Protein AF-A0A2M6WBJ9-F1 (afdb_monomer_lite)

Secondary structure (DSSP, 8-state):
--GGGGSPPHHHHHHHHHHTTTTHHHHHTTT--HHHHHHHHHHHHHTS---HHHHHHHHHHHHHHHHT---HHHHHHHHHHHHHTT-HHHHHHHHHHHTTSTTHHHHHHHHHHHT---------

pLDDT: mean 83.28, std 14.34, range [33.81, 96.31]

Sequence (124 aa):
MSEEKNQLPPEWQTTIDMLNGKFNNELYDLTLDSWEVICVLAVKTRFSHVPDQHKEAVADAFIEAVKLVFDQEIMVAVASLFKSWNMGDKVLAALNAAQNNDNCDALSAIAEEMGLELSEIGEG

Organism: NCBI:txid1974476

Radius of gyration: 15.19 Å; chains: 1; bounding box: 44×37×36 Å

Structure (mmCIF, N/CA/C/O backbone):
data_AF-A0A2M6WBJ9-F1
#
_entry.id   AF-A0A2M6WBJ9-F1
#
loop_
_atom_site.group_PDB
_atom_site.id
_atom_site.type_symbol
_atom_site.label_atom_id
_atom_site.label_alt_id
_atom_site.label_comp_id
_atom_site.label_asym_id
_atom_site.label_entity_id
_atom_site.label_seq_id
_atom_site.pdbx_PDB_ins_code
_atom_site.Cartn_x
_atom_site.Cartn_y
_atom_site.Cartn_z
_atom_site.occupancy
_atom_site.B_iso_or_equiv
_atom_site.auth_seq_id
_atom_site.auth_comp_id
_atom_site.auth_asym_id
_atom_site.auth_atom_id
_atom_site.pdbx_PDB_model_num
ATOM 1 N N . MET A 1 1 ? 27.357 16.205 -11.444 1.00 39.81 1 MET A N 1
ATOM 2 C CA . MET A 1 1 ? 26.489 15.273 -12.200 1.00 39.81 1 MET A CA 1
ATOM 3 C C . MET A 1 1 ? 25.287 14.975 -11.321 1.00 39.81 1 MET A C 1
ATOM 5 O O . MET A 1 1 ? 25.467 14.886 -10.118 1.00 39.81 1 MET A O 1
ATOM 9 N N . SER A 1 2 ? 24.103 14.962 -11.924 1.00 45.22 2 SER A N 1
ATOM 10 C CA . SER A 1 2 ? 22.823 15.446 -11.389 1.00 45.22 2 SER A CA 1
ATOM 11 C C . SER A 1 2 ? 22.244 14.703 -10.176 1.00 45.22 2 SER A C 1
ATOM 13 O O . SER A 1 2 ? 22.065 13.489 -10.225 1.00 45.22 2 SER A O 1
ATOM 15 N N . GLU A 1 3 ? 21.839 15.464 -9.153 1.00 49.00 3 GLU A N 1
ATOM 16 C CA . GLU A 1 3 ? 21.004 15.033 -8.011 1.00 49.00 3 GLU A CA 1
ATOM 17 C C . GLU A 1 3 ? 19.546 14.695 -8.410 1.00 49.00 3 GLU A C 1
ATOM 19 O O . GLU A 1 3 ? 18.769 14.211 -7.594 1.00 49.00 3 GLU A O 1
ATOM 24 N N . GLU A 1 4 ? 19.169 14.883 -9.681 1.00 52.28 4 GLU A N 1
ATOM 25 C CA . GLU A 1 4 ? 17.812 14.640 -10.204 1.00 52.28 4 GLU A CA 1
ATOM 26 C C . GLU A 1 4 ? 17.389 13.163 -10.237 1.00 52.28 4 GLU A C 1
ATOM 28 O O . GLU A 1 4 ? 16.209 12.873 -10.402 1.00 52.28 4 GLU A O 1
ATOM 33 N N . LYS A 1 5 ? 18.309 12.204 -10.078 1.00 51.94 5 LYS A N 1
ATOM 34 C CA . LYS A 1 5 ? 17.974 10.776 -10.236 1.00 51.94 5 LYS A CA 1
ATOM 35 C C . LYS A 1 5 ? 17.215 10.153 -9.057 1.00 51.94 5 LYS A C 1
ATOM 37 O O . LYS A 1 5 ? 16.713 9.047 -9.220 1.00 51.94 5 LYS A O 1
ATOM 42 N N . ASN A 1 6 ? 17.091 10.853 -7.925 1.00 60.06 6 ASN A N 1
ATOM 43 C CA . ASN A 1 6 ? 16.458 10.326 -6.706 1.00 60.06 6 ASN A CA 1
ATOM 44 C C . ASN A 1 6 ? 15.172 11.052 -6.276 1.00 60.06 6 ASN A C 1
ATOM 46 O O . ASN A 1 6 ? 14.611 10.705 -5.239 1.00 60.06 6 ASN A O 1
ATOM 50 N N . GLN A 1 7 ? 14.680 12.040 -7.030 1.00 75.88 7 GLN A N 1
ATOM 51 C CA . GLN A 1 7 ? 13.406 12.686 -6.690 1.00 75.88 7 GLN A CA 1
ATOM 52 C C . GLN A 1 7 ? 12.228 11.823 -7.148 1.00 75.88 7 GLN A C 1
ATOM 54 O O . GLN A 1 7 ? 12.203 11.363 -8.289 1.00 75.88 7 GLN A O 1
ATOM 59 N N . LEU A 1 8 ? 11.256 11.600 -6.254 1.00 81.50 8 LEU A N 1
ATOM 60 C CA . LEU A 1 8 ? 10.007 10.940 -6.623 1.00 81.50 8 LEU A CA 1
ATOM 61 C C . LEU A 1 8 ? 9.286 11.774 -7.694 1.00 81.50 8 LEU A C 1
ATOM 63 O O . LEU A 1 8 ? 9.135 12.986 -7.510 1.00 81.50 8 LEU A O 1
ATOM 67 N N . PRO A 1 9 ? 8.785 11.147 -8.771 1.00 86.50 9 PRO A N 1
ATOM 68 C CA . PRO A 1 9 ? 7.890 11.817 -9.698 1.00 86.50 9 PRO A CA 1
ATOM 69 C C . PRO A 1 9 ? 6.692 12.442 -8.959 1.00 86.50 9 PRO A C 1
ATOM 71 O O . PRO A 1 9 ? 6.206 11.849 -7.984 1.00 86.50 9 PRO A O 1
ATOM 74 N N . PRO A 1 10 ? 6.199 13.620 -9.390 1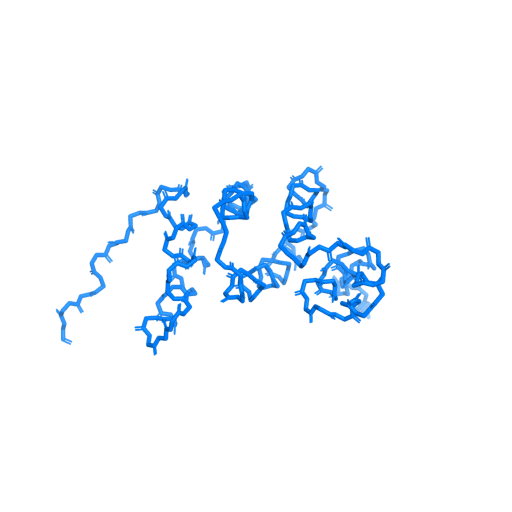.00 89.44 10 PRO A N 1
ATOM 75 C CA . PRO A 1 10 ? 5.153 14.355 -8.676 1.00 89.44 10 PRO A CA 1
ATOM 76 C C . PRO A 1 10 ? 3.894 1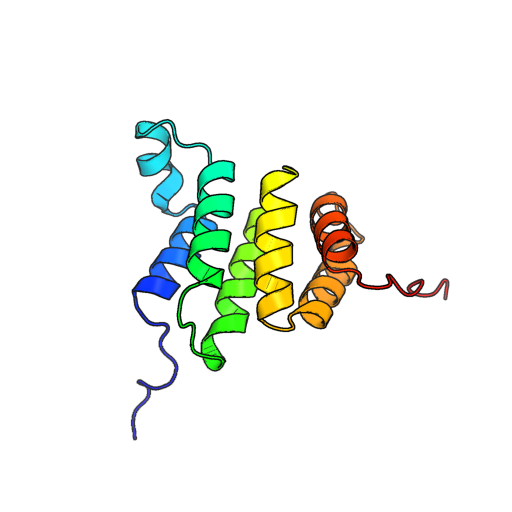3.532 -8.384 1.00 89.44 10 PRO A C 1
ATOM 78 O O . PRO A 1 10 ? 3.271 13.702 -7.338 1.00 89.44 10 PRO A O 1
ATOM 81 N N . GLU A 1 11 ? 3.521 12.615 -9.274 1.00 89.00 11 GLU A N 1
ATOM 82 C CA . GLU A 1 11 ? 2.376 11.722 -9.105 1.00 89.00 11 GLU A CA 1
ATOM 83 C C . GLU A 1 11 ? 2.552 10.733 -7.942 1.00 89.00 11 GLU A C 1
ATOM 85 O O . GLU A 1 11 ? 1.599 10.459 -7.207 1.00 89.00 11 GLU A O 1
ATOM 90 N N . TRP A 1 12 ? 3.774 10.245 -7.720 1.00 90.50 12 TRP A N 1
ATOM 91 C CA . TRP A 1 12 ? 4.084 9.334 -6.621 1.00 90.50 12 TRP A CA 1
ATOM 92 C C . TRP A 1 12 ? 4.226 10.094 -5.310 1.00 90.50 12 TRP A C 1
ATOM 94 O O . TRP A 1 12 ? 3.718 9.632 -4.292 1.00 90.50 12 TRP A O 1
ATOM 104 N N . GLN A 1 13 ? 4.797 11.302 -5.346 1.00 92.94 13 GLN A N 1
ATOM 105 C CA . GLN A 1 13 ? 4.786 12.187 -4.183 1.00 92.94 13 GLN A CA 1
ATOM 106 C C . GLN A 1 13 ? 3.351 12.535 -3.766 1.00 92.94 13 GLN A C 1
ATOM 108 O O . GLN A 1 13 ? 3.023 12.474 -2.589 1.00 92.94 13 GLN A O 1
ATOM 113 N N . THR A 1 14 ? 2.472 12.829 -4.728 1.00 91.88 14 THR A N 1
ATOM 114 C CA . THR A 1 14 ? 1.050 13.108 -4.462 1.00 91.88 14 THR A CA 1
ATOM 115 C C . THR A 1 14 ? 0.342 11.890 -3.869 1.00 91.88 14 THR A C 1
ATOM 117 O O . THR A 1 14 ? -0.452 12.036 -2.947 1.00 91.88 14 THR A O 1
ATOM 120 N N . THR A 1 15 ? 0.646 10.686 -4.363 1.00 92.19 15 THR A N 1
ATOM 121 C CA . THR A 1 15 ? 0.096 9.433 -3.821 1.00 92.19 15 THR A CA 1
ATOM 122 C C . THR A 1 15 ? 0.498 9.247 -2.357 1.00 92.19 15 THR A C 1
ATOM 124 O O . THR A 1 15 ? -0.361 8.989 -1.521 1.00 92.19 15 THR A O 1
ATOM 127 N N . ILE A 1 16 ? 1.779 9.443 -2.028 1.00 93.62 16 ILE A N 1
ATOM 128 C CA . ILE A 1 16 ? 2.272 9.383 -0.644 1.00 93.62 16 ILE A CA 1
ATOM 129 C C . ILE A 1 16 ? 1.615 10.466 0.220 1.00 93.62 16 ILE A C 1
ATOM 131 O O . ILE A 1 16 ? 1.157 10.182 1.322 1.00 93.62 16 ILE A O 1
ATOM 135 N N . ASP A 1 17 ? 1.524 11.696 -0.281 1.00 93.25 17 ASP A N 1
ATOM 136 C CA . ASP A 1 17 ? 0.880 12.808 0.420 1.00 93.25 17 ASP A CA 1
ATOM 137 C C . ASP A 1 17 ? -0.602 12.512 0.733 1.00 93.25 17 ASP A C 1
ATOM 139 O O . ASP A 1 17 ? -1.071 12.826 1.828 1.00 93.25 17 ASP A O 1
ATOM 143 N N . MET A 1 18 ? -1.333 11.885 -0.198 1.00 91.44 18 MET A N 1
ATOM 144 C CA . MET A 1 18 ? -2.718 11.439 0.009 1.00 91.44 18 MET A CA 1
ATOM 145 C C . MET A 1 18 ? -2.814 10.330 1.059 1.00 91.44 18 MET A C 1
ATOM 147 O O . MET A 1 18 ? -3.647 10.430 1.954 1.00 91.44 18 MET A O 1
ATOM 151 N N . LEU A 1 19 ? -1.943 9.319 0.997 1.00 92.06 19 LEU A N 1
ATOM 152 C CA . LEU A 1 19 ? -1.899 8.231 1.985 1.00 92.06 19 LEU A CA 1
ATOM 153 C C . LEU A 1 19 ? -1.563 8.738 3.396 1.00 92.06 19 LEU A C 1
ATOM 155 O O . LEU A 1 19 ? -2.111 8.245 4.375 1.00 92.06 19 LEU A O 1
ATOM 159 N N . ASN A 1 20 ? -0.732 9.777 3.497 1.00 90.44 20 ASN A N 1
ATOM 160 C CA . ASN A 1 20 ? -0.395 10.446 4.757 1.00 90.44 20 ASN A CA 1
ATOM 161 C C . ASN A 1 20 ? -1.476 11.431 5.241 1.00 90.44 20 ASN A C 1
ATOM 163 O O . ASN A 1 20 ? -1.276 12.136 6.230 1.00 90.44 20 ASN A O 1
ATOM 167 N N . GLY A 1 21 ? -2.605 11.526 4.536 1.00 87.56 21 GLY A N 1
ATOM 168 C CA . GLY A 1 21 ? -3.750 12.333 4.938 1.00 87.56 21 GLY A CA 1
ATOM 169 C C . GLY A 1 21 ? -3.602 13.841 4.733 1.00 87.56 21 GLY A C 1
ATOM 170 O O . GLY A 1 21 ? -4.392 14.611 5.280 1.00 87.56 21 GLY A O 1
ATOM 171 N N . LYS A 1 22 ? -2.629 14.296 3.929 1.00 89.62 22 LYS A N 1
ATOM 172 C CA . LYS A 1 22 ? -2.393 15.730 3.661 1.00 89.62 22 LYS A CA 1
ATOM 173 C C . LYS A 1 22 ? -3.616 16.439 3.071 1.00 89.62 22 LYS A C 1
ATOM 175 O O . LYS A 1 22 ? -3.763 17.638 3.276 1.00 89.62 22 LYS A O 1
ATOM 180 N N . PHE A 1 23 ? -4.464 15.693 2.362 1.00 84.69 23 PHE A N 1
ATOM 181 C CA . PHE A 1 23 ? -5.671 16.189 1.698 1.00 84.69 23 PHE A CA 1
ATOM 182 C C . PHE A 1 23 ? -6.970 15.763 2.402 1.00 84.69 23 PHE A C 1
ATOM 184 O O . PHE A 1 23 ? -8.043 15.844 1.811 1.00 84.69 23 PHE A O 1
ATOM 191 N N . ASN A 1 24 ? -6.903 15.257 3.641 1.00 83.81 24 ASN A N 1
ATOM 192 C CA . ASN A 1 24 ? -8.086 14.725 4.328 1.00 83.81 24 ASN A CA 1
ATOM 193 C C . ASN A 1 24 ? -9.176 15.779 4.525 1.00 83.81 24 ASN A C 1
ATOM 195 O O . ASN A 1 24 ? -10.349 15.437 4.467 1.00 83.81 24 ASN A O 1
ATOM 199 N N . ASN A 1 25 ? -8.814 17.049 4.723 1.00 82.12 25 ASN A N 1
ATOM 200 C CA . ASN A 1 25 ? -9.799 18.121 4.871 1.00 82.12 25 ASN A CA 1
ATOM 201 C C . ASN A 1 25 ? -10.578 18.331 3.564 1.00 82.12 25 ASN A C 1
ATOM 203 O O . ASN A 1 25 ? -11.801 18.402 3.572 1.00 82.12 25 ASN A O 1
ATOM 207 N N . GLU A 1 26 ? -9.869 18.371 2.437 1.00 81.62 26 GLU A N 1
ATOM 208 C CA . GLU A 1 26 ? -10.454 18.527 1.107 1.00 81.62 26 GLU A CA 1
ATOM 209 C C . GLU A 1 26 ? -11.270 17.298 0.683 1.00 81.62 26 GLU A C 1
ATOM 211 O O . GLU A 1 26 ? -12.276 17.431 -0.010 1.00 81.62 26 GLU A O 1
ATOM 216 N N . LEU A 1 27 ? -10.846 16.100 1.092 1.00 77.19 27 LEU A N 1
ATOM 217 C CA . LEU A 1 27 ? -11.548 14.845 0.811 1.00 77.19 27 LEU A CA 1
ATOM 218 C C . LEU A 1 27 ? -12.787 14.664 1.699 1.00 77.19 27 LEU A C 1
ATOM 220 O O . LEU A 1 27 ? -13.804 14.159 1.224 1.00 77.19 27 LEU A O 1
ATOM 224 N N . TYR A 1 28 ? -12.741 15.142 2.945 1.00 71.88 28 TYR A N 1
ATOM 225 C CA . TYR A 1 28 ? -13.881 15.134 3.862 1.00 71.88 28 TYR A CA 1
ATOM 226 C C . TYR A 1 28 ? -15.043 15.981 3.330 1.00 71.88 28 TYR A C 1
ATOM 228 O O . TYR A 1 28 ? -16.195 15.547 3.364 1.00 71.88 28 TYR A O 1
ATOM 236 N N . ASP A 1 29 ? -14.745 17.142 2.740 1.00 76.38 29 ASP A N 1
ATOM 237 C CA . ASP A 1 29 ? -15.744 17.982 2.062 1.00 76.38 29 ASP A CA 1
ATOM 238 C C . ASP A 1 29 ? -16.399 17.272 0.860 1.00 76.38 29 ASP A C 1
ATOM 240 O O . ASP A 1 29 ? -17.521 17.603 0.469 1.00 76.38 29 ASP A O 1
ATOM 244 N N . LEU A 1 30 ? -15.720 16.272 0.289 1.00 75.19 30 LEU A N 1
ATOM 245 C CA . LEU A 1 30 ? -16.214 15.433 -0.803 1.00 75.19 30 LEU A CA 1
ATOM 246 C C . LEU A 1 30 ? -16.921 14.160 -0.321 1.00 75.19 30 LEU A C 1
ATOM 248 O O . LEU A 1 30 ? -17.309 13.343 -1.156 1.00 75.19 30 LEU A O 1
ATOM 252 N N . THR A 1 31 ? -17.119 13.985 0.990 1.00 74.56 31 THR A N 1
ATOM 253 C CA . THR A 1 31 ? -17.727 12.788 1.604 1.00 74.56 31 THR A CA 1
ATOM 254 C C . THR A 1 31 ? -17.023 11.476 1.244 1.00 74.56 31 THR A C 1
ATOM 256 O O . THR A 1 31 ? -17.643 10.420 1.302 1.00 74.56 31 THR A O 1
ATOM 259 N N . LEU A 1 32 ? -15.747 11.548 0.853 1.00 74.00 32 LEU A N 1
ATOM 260 C CA . LEU A 1 32 ? -14.922 10.372 0.603 1.00 74.00 32 LEU A CA 1
ATOM 261 C C . LEU A 1 32 ? -14.290 9.931 1.913 1.00 74.00 32 LEU A C 1
ATOM 263 O O . LEU A 1 32 ? -13.577 10.709 2.556 1.00 74.00 32 LEU A O 1
ATOM 267 N N . ASP A 1 33 ? -14.519 8.679 2.283 1.00 79.00 33 ASP A N 1
ATOM 268 C CA . ASP A 1 33 ? -13.875 8.122 3.457 1.00 79.00 33 ASP A CA 1
ATOM 269 C C . ASP A 1 33 ? -12.403 7.809 3.151 1.00 79.00 33 ASP A C 1
ATOM 271 O O . ASP A 1 33 ? -12.036 7.364 2.059 1.00 79.00 33 ASP A O 1
ATOM 275 N N . SER A 1 34 ? -11.532 7.976 4.149 1.00 73.62 34 SER A N 1
ATOM 276 C CA . SER A 1 34 ? -10.096 7.693 4.010 1.00 73.62 34 SER A CA 1
ATOM 277 C C . SER A 1 34 ? -9.811 6.261 3.533 1.00 73.62 34 SER A C 1
ATOM 279 O O . SER A 1 34 ? -8.801 6.021 2.873 1.00 73.62 34 SER A O 1
ATOM 281 N N . TRP A 1 35 ? -10.701 5.309 3.833 1.00 82.50 35 TRP A N 1
ATOM 282 C CA . TRP A 1 35 ? -10.564 3.916 3.413 1.00 82.50 35 TRP A CA 1
ATOM 283 C C . TRP A 1 35 ? -10.728 3.739 1.893 1.00 82.50 35 TRP A C 1
ATOM 285 O O . TRP A 1 35 ? -9.932 3.035 1.262 1.00 82.50 35 TRP A O 1
ATOM 295 N N . GLU A 1 36 ? -11.685 4.447 1.282 1.00 85.69 36 GLU A N 1
ATOM 296 C CA . GLU A 1 36 ? -11.941 4.414 -0.165 1.00 85.69 36 GLU A CA 1
ATOM 297 C C . GLU A 1 36 ? -10.730 4.945 -0.935 1.00 85.69 36 GLU A C 1
ATOM 299 O O . GLU A 1 36 ? -10.325 4.391 -1.961 1.00 85.69 36 GLU A O 1
ATOM 304 N N . VAL A 1 37 ? -10.103 5.995 -0.399 1.00 87.75 37 VAL A N 1
ATOM 305 C CA . VAL A 1 37 ? -8.903 6.613 -0.971 1.00 87.75 37 VAL A CA 1
ATOM 306 C C . VAL A 1 37 ? -7.752 5.611 -1.018 1.00 87.75 37 VAL A C 1
ATOM 308 O O . VAL A 1 37 ? -7.124 5.454 -2.067 1.00 87.75 37 VAL A O 1
ATOM 311 N N . ILE A 1 38 ? -7.497 4.891 0.081 1.00 90.06 38 ILE A N 1
ATOM 312 C CA . ILE A 1 38 ? -6.432 3.879 0.140 1.00 90.06 38 ILE A CA 1
ATOM 313 C C . ILE A 1 38 ? -6.700 2.769 -0.885 1.00 90.06 38 ILE A C 1
ATOM 315 O O . ILE A 1 38 ? -5.799 2.416 -1.652 1.00 90.06 38 ILE A O 1
ATOM 319 N N . CYS A 1 39 ? -7.935 2.262 -0.954 1.00 89.50 39 CYS A N 1
ATOM 320 C CA . CYS A 1 39 ? -8.318 1.202 -1.888 1.00 89.50 39 CYS A CA 1
ATOM 321 C C . CYS A 1 39 ? -8.111 1.629 -3.355 1.00 89.50 39 CYS A C 1
ATOM 323 O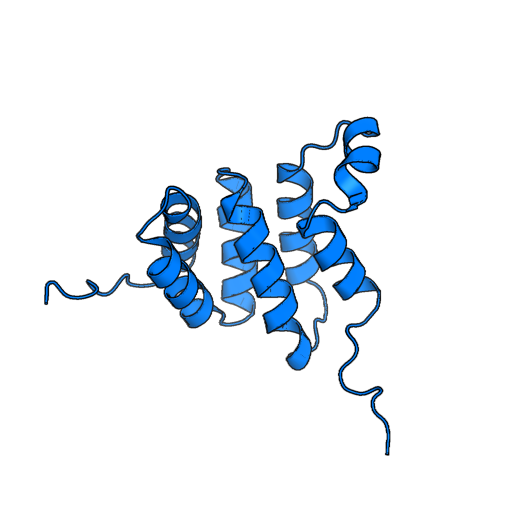 O . CYS A 1 39 ? -7.414 0.954 -4.123 1.00 89.50 39 CYS A O 1
ATOM 325 N N . VAL A 1 40 ? -8.626 2.803 -3.739 1.00 90.50 40 VAL A N 1
ATOM 326 C CA . VAL A 1 40 ? -8.484 3.344 -5.100 1.00 90.50 40 VAL A CA 1
ATOM 327 C C . VAL A 1 40 ? -7.015 3.571 -5.460 1.00 90.50 40 VAL A C 1
ATOM 329 O O . VAL A 1 40 ? -6.587 3.221 -6.567 1.00 90.50 40 VAL A O 1
ATOM 332 N N . LEU A 1 41 ? -6.220 4.128 -4.541 1.00 93.31 41 LEU A N 1
ATOM 333 C CA . LEU A 1 41 ? -4.795 4.352 -4.773 1.00 93.31 41 LEU A CA 1
ATOM 334 C C . LEU A 1 41 ? -4.033 3.035 -4.921 1.00 93.31 41 LEU A C 1
ATOM 336 O O . LEU A 1 41 ? -3.185 2.951 -5.810 1.00 93.31 41 LEU A O 1
ATOM 340 N N . ALA A 1 42 ? -4.337 2.001 -4.133 1.00 93.06 42 ALA A N 1
ATOM 341 C CA . ALA A 1 42 ? -3.687 0.694 -4.242 1.00 93.06 42 ALA A CA 1
ATOM 342 C C . ALA A 1 42 ? -3.940 0.053 -5.617 1.00 93.06 42 ALA A C 1
ATOM 344 O O . ALA A 1 42 ? -2.996 -0.343 -6.310 1.00 93.06 42 ALA A O 1
ATOM 345 N N . VAL A 1 43 ? -5.201 0.041 -6.067 1.00 92.06 43 VAL A N 1
ATOM 346 C CA . VAL A 1 43 ? -5.588 -0.478 -7.388 1.00 92.06 43 VAL A CA 1
ATOM 347 C C . VAL A 1 43 ? -4.915 0.320 -8.506 1.00 92.06 43 VAL A C 1
AT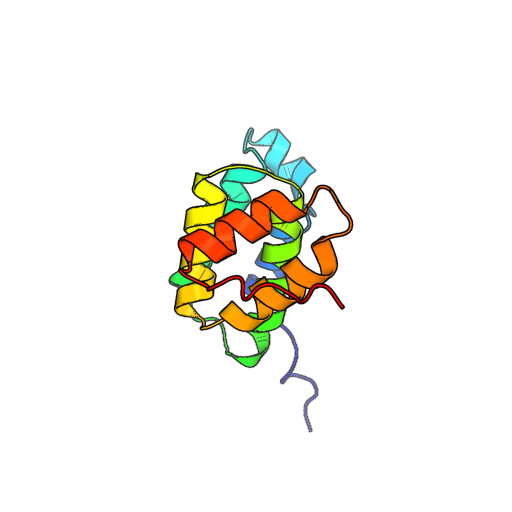OM 349 O O . VAL A 1 43 ? -4.282 -0.263 -9.386 1.00 92.06 43 VAL A O 1
ATOM 352 N N . LYS A 1 44 ? -4.993 1.655 -8.472 1.00 92.75 44 LYS A N 1
ATOM 353 C CA . LYS A 1 44 ? -4.374 2.515 -9.493 1.00 92.75 44 LYS A CA 1
ATOM 354 C C . LYS A 1 44 ? -2.858 2.322 -9.552 1.00 92.75 44 LYS A C 1
ATOM 356 O O . LYS A 1 44 ? -2.293 2.217 -10.642 1.00 92.75 44 LYS A O 1
ATOM 361 N N . THR A 1 45 ? -2.207 2.253 -8.395 1.00 93.06 45 THR A N 1
ATOM 362 C CA . THR A 1 45 ? -0.753 2.091 -8.277 1.00 93.06 45 THR A CA 1
ATOM 363 C C . THR A 1 45 ? -0.299 0.760 -8.869 1.00 93.06 45 THR A C 1
ATOM 365 O O . THR A 1 45 ? 0.677 0.728 -9.614 1.00 93.06 45 THR A O 1
ATOM 368 N N . ARG A 1 46 ? -1.056 -0.320 -8.639 1.00 90.31 46 ARG A N 1
ATOM 369 C CA . ARG A 1 46 ? -0.766 -1.653 -9.189 1.00 90.31 46 ARG A CA 1
ATOM 370 C C . ARG A 1 46 ? -0.695 -1.670 -10.719 1.00 90.31 46 ARG A C 1
ATOM 372 O O . ARG A 1 46 ? 0.142 -2.372 -11.280 1.00 90.31 46 ARG A O 1
ATOM 379 N N . PHE A 1 47 ? -1.564 -0.920 -11.395 1.00 88.19 47 PHE A N 1
ATOM 380 C CA . PHE A 1 47 ? -1.615 -0.860 -12.864 1.00 88.19 47 PHE A CA 1
ATOM 381 C C . PHE A 1 47 ? -0.734 0.238 -13.474 1.00 88.19 47 PHE A C 1
ATOM 383 O O . PHE A 1 47 ? -0.683 0.380 -14.695 1.00 88.19 47 PHE A O 1
ATOM 390 N N . SER A 1 48 ? -0.048 1.019 -12.645 1.00 88.12 48 SER A N 1
ATOM 391 C CA . SER A 1 48 ? 0.789 2.130 -13.086 1.00 88.12 48 SER A CA 1
ATOM 392 C C . SER A 1 48 ? 2.261 1.730 -13.171 1.00 88.12 48 SER A C 1
ATOM 394 O O . SER A 1 48 ? 2.725 0.815 -12.491 1.00 88.12 48 SER A O 1
ATOM 396 N N . HIS A 1 49 ? 3.033 2.451 -13.986 1.00 87.62 49 HIS A N 1
ATOM 397 C CA . HIS A 1 49 ? 4.483 2.284 -14.010 1.00 87.62 49 HIS A CA 1
ATOM 398 C C . HIS A 1 49 ? 5.127 3.065 -12.856 1.00 87.62 49 HIS A C 1
ATOM 400 O O . HIS A 1 49 ? 5.346 4.270 -12.961 1.00 87.62 49 HIS A O 1
ATOM 406 N N . VAL A 1 50 ? 5.433 2.366 -11.761 1.00 86.69 50 VAL A N 1
ATOM 407 C CA . VAL A 1 50 ? 6.282 2.878 -10.675 1.00 86.69 50 VAL A CA 1
ATOM 408 C C . VAL A 1 50 ? 7.713 2.395 -10.915 1.00 86.69 50 VAL A C 1
ATOM 410 O O . VAL A 1 50 ? 7.931 1.179 -10.926 1.00 86.69 50 VAL A O 1
ATOM 413 N N . PRO A 1 51 ? 8.697 3.295 -11.099 1.00 87.81 51 PRO A N 1
ATOM 414 C CA . PRO A 1 51 ? 10.100 2.901 -11.183 1.00 87.81 51 PRO A CA 1
ATOM 415 C C . PRO A 1 51 ? 10.544 2.163 -9.915 1.00 87.81 51 PRO A C 1
ATOM 417 O O . PRO A 1 51 ? 10.182 2.569 -8.812 1.00 87.81 51 PRO A O 1
ATOM 420 N N . ASP A 1 52 ? 11.360 1.114 -10.056 1.00 88.81 52 ASP A N 1
ATOM 421 C CA . ASP A 1 52 ? 11.735 0.233 -8.935 1.00 88.81 52 ASP A CA 1
ATOM 422 C C . ASP A 1 52 ? 12.325 0.994 -7.740 1.00 88.81 52 ASP A C 1
ATOM 424 O O . ASP A 1 52 ? 11.950 0.738 -6.600 1.00 88.81 52 ASP A O 1
ATOM 428 N N . GLN A 1 53 ? 13.148 2.012 -8.011 1.00 87.12 53 GLN A N 1
ATOM 429 C CA . GLN A 1 53 ? 13.758 2.886 -7.000 1.00 87.12 53 GLN A CA 1
ATOM 430 C C . GLN A 1 53 ? 12.754 3.666 -6.126 1.00 87.12 53 GLN A C 1
ATOM 432 O O . GLN A 1 53 ? 13.139 4.213 -5.097 1.00 87.12 53 GLN A O 1
ATOM 437 N N . HIS A 1 54 ? 11.482 3.752 -6.527 1.00 89.12 54 HIS A N 1
ATOM 438 C CA . HIS A 1 54 ? 10.428 4.458 -5.789 1.00 89.12 54 HIS A CA 1
ATOM 439 C C . HIS A 1 54 ? 9.389 3.520 -5.171 1.00 89.12 54 HIS A C 1
ATOM 441 O O . HIS A 1 54 ? 8.616 3.958 -4.319 1.00 89.12 54 HIS A O 1
ATOM 447 N N . LYS A 1 55 ? 9.366 2.237 -5.560 1.00 91.94 55 LYS A N 1
ATOM 448 C CA . LYS A 1 55 ? 8.382 1.269 -5.055 1.00 91.94 55 LYS A CA 1
ATOM 449 C C . LYS A 1 55 ? 8.452 1.114 -3.544 1.00 91.94 55 LYS A C 1
ATOM 451 O O . LYS A 1 55 ? 7.412 0.993 -2.909 1.00 91.94 55 LYS A O 1
ATOM 456 N N . GLU A 1 56 ? 9.654 1.155 -2.971 1.00 92.44 56 GLU A N 1
ATOM 457 C CA . GLU A 1 56 ? 9.818 1.057 -1.522 1.00 92.44 56 GLU A CA 1
ATOM 458 C C . GLU A 1 56 ? 9.126 2.211 -0.796 1.00 92.44 56 GLU A C 1
ATOM 460 O O . GLU A 1 56 ? 8.291 1.944 0.063 1.00 92.44 56 GLU A O 1
ATOM 465 N N . ALA A 1 57 ? 9.394 3.459 -1.185 1.00 92.75 57 ALA A N 1
ATOM 466 C CA . ALA A 1 57 ? 8.796 4.634 -0.550 1.00 92.75 57 ALA A CA 1
ATOM 467 C C . ALA A 1 57 ? 7.262 4.640 -0.658 1.00 92.75 57 ALA A C 1
ATOM 469 O O . ALA A 1 57 ? 6.563 4.985 0.292 1.00 92.75 57 ALA A O 1
ATOM 470 N N . VAL A 1 58 ? 6.726 4.220 -1.809 1.00 93.81 58 VAL A N 1
ATOM 471 C CA . VAL A 1 58 ? 5.275 4.089 -1.999 1.00 93.81 58 VAL A CA 1
ATOM 472 C C . VAL A 1 58 ? 4.711 2.965 -1.123 1.00 93.81 58 VAL A C 1
ATOM 474 O O . VAL A 1 58 ? 3.670 3.143 -0.498 1.00 93.81 58 VAL A O 1
ATOM 477 N N . ALA A 1 59 ? 5.403 1.826 -1.027 1.00 94.75 59 ALA A N 1
ATOM 478 C CA . ALA A 1 59 ? 4.984 0.719 -0.174 1.00 94.75 59 ALA A CA 1
ATOM 479 C C . ALA A 1 59 ? 4.999 1.080 1.322 1.00 94.75 59 ALA A C 1
ATOM 481 O O . ALA A 1 59 ? 4.084 0.677 2.033 1.00 94.75 59 ALA A O 1
ATOM 482 N N . ASP A 1 60 ? 5.974 1.873 1.787 1.00 94.19 60 ASP A N 1
ATOM 483 C CA . ASP A 1 60 ? 5.995 2.389 3.166 1.00 94.19 60 ASP A CA 1
ATOM 484 C C . ASP A 1 60 ? 4.749 3.220 3.469 1.00 94.19 60 ASP A C 1
ATOM 486 O O . ASP A 1 60 ? 4.100 3.012 4.490 1.00 94.19 60 ASP A O 1
ATOM 490 N N . ALA A 1 61 ? 4.367 4.114 2.554 1.00 94.44 61 ALA A N 1
ATOM 491 C CA . ALA A 1 61 ? 3.176 4.938 2.731 1.00 94.44 61 ALA A CA 1
ATOM 492 C C . ALA A 1 61 ? 1.891 4.096 2.810 1.00 94.44 61 ALA A C 1
ATOM 494 O O . ALA A 1 61 ? 1.019 4.386 3.625 1.00 94.44 61 ALA A O 1
ATOM 495 N N . PHE A 1 62 ? 1.779 3.025 2.014 1.00 95.12 62 PHE A N 1
ATOM 496 C CA . PHE A 1 62 ? 0.655 2.091 2.130 1.00 95.12 62 PHE A CA 1
ATOM 497 C C . PHE A 1 62 ? 0.663 1.349 3.466 1.00 95.12 62 PHE A C 1
ATOM 499 O O . PHE A 1 62 ? -0.386 1.251 4.091 1.00 95.12 62 PHE A O 1
ATOM 506 N N . ILE A 1 63 ? 1.824 0.865 3.923 1.00 93.00 63 ILE A N 1
ATOM 507 C CA . ILE A 1 63 ? 1.962 0.189 5.221 1.00 93.00 63 ILE A CA 1
ATOM 508 C C . ILE A 1 63 ? 1.518 1.104 6.363 1.00 93.00 63 ILE A C 1
ATOM 510 O O . ILE A 1 63 ? 0.813 0.650 7.258 1.00 93.00 63 ILE A O 1
ATOM 514 N N . GLU A 1 64 ? 1.892 2.380 6.347 1.00 91.31 64 GLU A N 1
ATOM 515 C CA . GLU A 1 64 ? 1.447 3.317 7.380 1.00 91.31 64 GLU A CA 1
ATOM 516 C C . GLU A 1 64 ? -0.053 3.614 7.283 1.00 91.31 64 GLU A C 1
ATOM 518 O O . GLU A 1 64 ? -0.742 3.625 8.302 1.00 91.31 64 GLU A O 1
ATOM 523 N N . ALA A 1 65 ? -0.591 3.773 6.071 1.00 90.81 65 ALA A N 1
ATOM 524 C CA . ALA A 1 65 ? -2.008 4.060 5.875 1.00 90.81 65 ALA A CA 1
ATOM 525 C C . ALA A 1 65 ? -2.922 2.913 6.349 1.00 90.81 65 ALA A C 1
ATOM 527 O O . ALA A 1 65 ? -3.918 3.162 7.027 1.00 90.81 65 ALA A O 1
ATOM 528 N N . VAL A 1 66 ? -2.579 1.654 6.049 1.00 90.12 66 VAL A N 1
ATOM 529 C CA . VAL A 1 66 ? -3.402 0.489 6.438 1.00 90.12 66 VAL A CA 1
ATOM 530 C C . VAL A 1 66 ? -3.405 0.220 7.941 1.00 90.12 66 VAL A C 1
ATOM 532 O O . VAL A 1 66 ? -4.346 -0.375 8.450 1.00 90.12 66 VAL A O 1
ATOM 535 N N . LYS A 1 67 ? -2.392 0.685 8.682 1.00 86.50 67 LYS A N 1
ATOM 536 C CA . LYS A 1 67 ? -2.381 0.582 10.152 1.00 86.50 67 LYS A CA 1
ATOM 537 C C . LYS A 1 67 ? -3.464 1.439 10.804 1.00 86.50 67 LYS A C 1
ATOM 539 O O . LYS A 1 67 ? -3.879 1.154 11.918 1.00 86.50 67 LYS A O 1
ATOM 544 N N . LEU A 1 68 ? -3.905 2.496 10.124 1.00 83.50 68 LEU A N 1
ATOM 545 C CA . LEU A 1 68 ? -4.890 3.440 10.649 1.00 83.50 68 LEU A CA 1
ATOM 546 C C . LEU A 1 68 ? -6.334 3.027 10.338 1.00 83.50 68 LEU A C 1
ATOM 548 O O . LEU A 1 68 ? -7.263 3.618 10.888 1.00 83.50 68 LEU A O 1
ATOM 552 N N . VAL A 1 69 ? -6.533 2.050 9.448 1.00 79.25 69 VAL A N 1
ATOM 553 C CA . VAL A 1 69 ? -7.849 1.666 8.933 1.00 79.25 69 VAL A CA 1
ATOM 554 C C . VAL A 1 69 ? -7.929 0.151 8.777 1.00 79.25 69 VAL A C 1
ATOM 556 O O . VAL A 1 69 ? -7.262 -0.429 7.923 1.00 79.25 69 VAL A O 1
ATOM 559 N N . PHE A 1 70 ? -8.796 -0.490 9.563 1.00 74.62 70 PHE A N 1
ATOM 560 C CA . PHE A 1 70 ? -9.079 -1.915 9.417 1.00 74.62 70 PHE A CA 1
ATOM 561 C C . PHE A 1 70 ? -10.294 -2.129 8.508 1.00 74.62 70 PHE A C 1
ATOM 563 O O . PHE A 1 70 ? -11.435 -1.993 8.945 1.00 74.62 70 PHE A O 1
ATOM 570 N N . ASP A 1 71 ? -10.036 -2.460 7.243 1.00 86.25 71 ASP A N 1
ATOM 571 C CA . ASP A 1 71 ? -11.061 -2.781 6.249 1.00 86.25 71 ASP A CA 1
ATOM 572 C C . ASP A 1 71 ? -10.571 -3.889 5.305 1.00 86.25 71 ASP A C 1
ATOM 574 O O . ASP A 1 71 ? -9.445 -3.844 4.803 1.00 86.25 71 ASP A O 1
ATOM 578 N N . GLN A 1 72 ? -11.415 -4.893 5.061 1.00 84.44 72 GLN A N 1
ATOM 579 C CA . GLN A 1 72 ? -11.043 -6.070 4.276 1.00 84.44 72 GLN A CA 1
ATOM 580 C C . GLN A 1 72 ? -10.748 -5.737 2.806 1.00 84.44 72 GLN A C 1
ATOM 582 O O . GLN A 1 72 ? -9.827 -6.315 2.225 1.00 84.44 72 GLN A O 1
ATOM 587 N N . GLU A 1 73 ? -11.491 -4.813 2.194 1.00 87.94 73 GLU A N 1
ATOM 588 C CA . GLU A 1 73 ? -11.291 -4.438 0.792 1.00 87.94 73 GLU A CA 1
ATOM 589 C C . GLU A 1 73 ? -9.943 -3.735 0.606 1.00 87.94 73 GLU A C 1
ATOM 591 O O . GLU A 1 73 ? -9.233 -4.000 -0.371 1.00 87.94 73 GLU A O 1
ATOM 596 N N . ILE A 1 74 ? -9.540 -2.916 1.585 1.00 90.50 74 ILE A N 1
ATOM 597 C CA . ILE A 1 74 ? -8.201 -2.321 1.616 1.00 90.50 74 ILE A CA 1
ATOM 598 C C . ILE A 1 74 ? -7.128 -3.407 1.666 1.00 90.50 74 ILE A C 1
ATOM 600 O O . ILE A 1 74 ? -6.193 -3.364 0.860 1.00 90.50 74 ILE A O 1
ATOM 604 N N . MET A 1 75 ? -7.241 -4.369 2.589 1.00 91.00 75 MET A N 1
ATOM 605 C CA . MET A 1 75 ? -6.212 -5.403 2.755 1.00 91.00 75 MET A CA 1
ATOM 606 C C . MET A 1 75 ? -6.031 -6.204 1.468 1.00 91.00 75 MET A C 1
ATOM 608 O O . MET A 1 75 ? -4.900 -6.410 1.034 1.00 91.00 75 MET A O 1
ATOM 612 N N . VAL A 1 76 ? -7.129 -6.556 0.795 1.00 92.56 76 VAL A N 1
ATOM 613 C CA . VAL A 1 76 ? -7.095 -7.249 -0.501 1.00 92.56 76 VAL A CA 1
ATOM 614 C C . VAL A 1 76 ? -6.421 -6.395 -1.579 1.00 92.56 76 VAL A C 1
ATOM 616 O O . VAL A 1 76 ? -5.549 -6.882 -2.308 1.00 92.56 76 VAL A O 1
ATOM 619 N N . ALA A 1 77 ? -6.777 -5.112 -1.691 1.00 93.75 77 ALA A N 1
ATOM 620 C CA . ALA A 1 77 ? -6.199 -4.223 -2.696 1.00 93.75 77 ALA A CA 1
ATOM 621 C C . ALA A 1 77 ? -4.689 -4.005 -2.480 1.00 93.75 77 ALA A C 1
ATOM 623 O O . ALA A 1 77 ? -3.901 -4.102 -3.429 1.00 93.75 77 ALA A O 1
ATOM 624 N N . VAL A 1 78 ? -4.275 -3.762 -1.234 1.00 95.06 78 VAL A N 1
ATOM 625 C CA . VAL A 1 78 ? -2.876 -3.518 -0.855 1.00 95.06 78 VAL A CA 1
ATOM 626 C C . VAL A 1 78 ? -2.041 -4.797 -0.943 1.00 95.06 78 VAL A C 1
ATOM 628 O O . VAL A 1 78 ? -0.948 -4.767 -1.511 1.00 95.06 78 VAL A O 1
ATOM 631 N N . ALA A 1 79 ? -2.563 -5.945 -0.504 1.00 94.94 79 ALA A N 1
ATOM 632 C CA . ALA A 1 79 ? -1.911 -7.243 -0.692 1.00 94.94 79 ALA A CA 1
ATOM 633 C C . ALA A 1 79 ? -1.684 -7.546 -2.178 1.00 94.94 79 ALA A C 1
ATOM 635 O O . ALA A 1 79 ? -0.600 -7.976 -2.579 1.00 94.94 79 ALA A O 1
ATOM 636 N N . SER A 1 80 ? -2.674 -7.260 -3.029 1.00 95.00 80 SER A N 1
ATOM 637 C CA . SER A 1 80 ? -2.551 -7.445 -4.476 1.00 95.00 80 SER A CA 1
ATOM 638 C C . SER A 1 80 ? -1.461 -6.561 -5.094 1.00 95.00 80 SER A C 1
ATOM 640 O O . SER A 1 80 ? -0.694 -7.020 -5.950 1.00 95.00 80 SER A O 1
ATOM 642 N N . LEU A 1 81 ? -1.356 -5.307 -4.640 1.00 96.06 81 LEU A N 1
ATOM 643 C CA . LEU A 1 81 ? -0.271 -4.398 -5.006 1.00 96.06 81 LEU A CA 1
ATOM 644 C C . LEU A 1 81 ? 1.090 -4.969 -4.579 1.00 96.06 81 LEU A C 1
ATOM 646 O O . LEU A 1 81 ? 1.973 -5.136 -5.421 1.00 96.06 81 LEU A O 1
ATOM 650 N N . PHE A 1 82 ? 1.257 -5.326 -3.306 1.00 96.31 82 PHE A N 1
ATOM 651 C CA . PHE A 1 82 ? 2.528 -5.827 -2.776 1.00 96.31 82 PHE A CA 1
ATOM 652 C C . PHE A 1 82 ? 2.962 -7.144 -3.409 1.00 96.31 82 PHE A C 1
ATOM 654 O O . PHE A 1 82 ? 4.141 -7.309 -3.728 1.00 96.31 82 PHE A O 1
ATOM 661 N N . LYS A 1 83 ? 2.017 -8.041 -3.697 1.00 94.00 83 LYS A N 1
ATOM 662 C CA . LYS A 1 83 ? 2.274 -9.272 -4.448 1.00 94.00 83 LYS A CA 1
ATOM 663 C C . LYS A 1 83 ? 2.798 -8.980 -5.851 1.00 94.00 83 LYS A C 1
ATOM 665 O O . LYS A 1 83 ? 3.738 -9.630 -6.294 1.00 94.00 83 LYS A O 1
ATOM 670 N N . SER A 1 84 ? 2.256 -7.969 -6.536 1.00 93.81 84 SER A N 1
ATOM 671 C CA . SER A 1 84 ? 2.734 -7.579 -7.872 1.00 93.81 84 SER A CA 1
ATOM 672 C C . SER A 1 84 ? 4.155 -7.000 -7.877 1.00 93.81 84 SER A C 1
ATOM 674 O O . SER A 1 84 ? 4.817 -7.000 -8.914 1.00 93.81 84 SER A O 1
ATOM 676 N N . TRP A 1 85 ? 4.627 -6.511 -6.728 1.00 94.75 85 TRP A N 1
ATOM 677 C CA . TRP A 1 85 ? 5.950 -5.907 -6.561 1.00 94.75 85 TRP A CA 1
ATOM 678 C C . TRP A 1 85 ? 6.940 -6.786 -5.792 1.00 94.75 85 TRP A C 1
ATOM 680 O O . TRP A 1 85 ? 8.055 -6.339 -5.548 1.00 94.75 85 TRP A O 1
ATOM 690 N N . ASN A 1 86 ? 6.562 -8.018 -5.433 1.00 93.19 86 ASN A N 1
ATOM 691 C CA . ASN A 1 86 ? 7.360 -8.921 -4.597 1.00 93.19 86 ASN A CA 1
ATOM 692 C C . ASN A 1 86 ? 7.770 -8.303 -3.243 1.00 93.19 86 ASN A C 1
ATOM 694 O O . ASN A 1 86 ? 8.877 -8.521 -2.766 1.00 93.19 86 ASN A O 1
ATOM 698 N N . MET A 1 87 ? 6.873 -7.548 -2.604 1.00 94.75 87 MET A N 1
ATOM 699 C CA . MET A 1 87 ? 7.143 -6.842 -1.339 1.00 94.75 87 MET A CA 1
ATOM 700 C C . MET A 1 87 ? 6.866 -7.693 -0.083 1.00 94.75 87 MET A C 1
ATOM 702 O O . MET A 1 87 ? 6.571 -7.148 0.978 1.00 94.75 87 MET A O 1
ATOM 706 N N . GLY A 1 88 ? 6.949 -9.025 -0.182 1.00 92.62 88 GLY A N 1
ATOM 707 C CA . GLY A 1 88 ? 6.640 -9.940 0.928 1.00 92.62 88 GLY A CA 1
ATOM 708 C C . GLY A 1 88 ? 7.522 -9.715 2.160 1.00 92.62 88 GLY A C 1
ATOM 709 O O . GLY A 1 88 ? 7.005 -9.534 3.260 1.00 92.62 88 GLY A O 1
ATOM 710 N N . ASP A 1 89 ? 8.838 -9.607 1.963 1.00 92.25 89 ASP A N 1
ATOM 711 C CA . ASP A 1 89 ? 9.803 -9.361 3.047 1.00 92.25 89 ASP A CA 1
ATOM 712 C C . ASP A 1 89 ? 9.513 -8.056 3.797 1.00 92.25 89 ASP A C 1
ATOM 714 O O . ASP A 1 89 ? 9.714 -7.957 5.006 1.00 92.25 89 ASP A O 1
ATOM 718 N N . LYS A 1 90 ? 8.993 -7.053 3.083 1.00 92.25 90 LYS A N 1
ATOM 719 C CA . LYS A 1 90 ? 8.656 -5.752 3.656 1.00 92.25 90 LYS A CA 1
ATOM 720 C C . LYS A 1 90 ? 7.430 -5.828 4.561 1.00 92.25 90 LYS A C 1
ATOM 722 O O . LYS A 1 90 ? 7.432 -5.240 5.640 1.00 92.25 90 LYS A O 1
ATOM 727 N N . VAL A 1 91 ? 6.411 -6.579 4.144 1.00 92.62 91 VAL A N 1
ATOM 728 C CA . VAL A 1 91 ? 5.224 -6.845 4.970 1.00 92.62 91 VAL A CA 1
ATOM 729 C C . VAL A 1 91 ? 5.619 -7.603 6.235 1.00 92.62 91 VAL A C 1
ATOM 731 O O . VAL A 1 91 ? 5.230 -7.194 7.325 1.00 92.62 91 VAL A O 1
ATOM 734 N N . LEU A 1 92 ? 6.455 -8.640 6.115 1.00 91.44 92 LEU A N 1
ATOM 735 C CA . LEU A 1 92 ? 6.952 -9.398 7.269 1.00 91.44 92 LEU A CA 1
ATOM 736 C C . LEU A 1 92 ? 7.783 -8.521 8.216 1.00 91.44 92 LEU A C 1
ATOM 738 O O . LEU A 1 92 ? 7.567 -8.541 9.424 1.00 91.44 92 LEU A O 1
ATOM 742 N N . ALA A 1 93 ? 8.689 -7.692 7.689 1.00 90.69 93 ALA A N 1
ATOM 743 C CA . ALA A 1 93 ? 9.470 -6.764 8.505 1.00 90.69 93 ALA A CA 1
ATOM 744 C C . ALA A 1 93 ? 8.578 -5.762 9.261 1.00 90.69 93 ALA A C 1
ATOM 746 O O . ALA A 1 93 ? 8.805 -5.501 10.444 1.00 90.69 93 ALA A O 1
ATOM 747 N N . ALA A 1 94 ? 7.544 -5.231 8.601 1.00 89.88 94 ALA A N 1
ATOM 748 C CA . ALA A 1 94 ? 6.580 -4.330 9.224 1.00 89.88 94 ALA A CA 1
ATOM 749 C C . ALA A 1 94 ? 5.742 -5.031 10.301 1.00 89.88 94 ALA A C 1
ATOM 751 O O . ALA A 1 94 ? 5.502 -4.445 11.356 1.00 89.88 94 ALA A O 1
ATOM 752 N N . LEU A 1 95 ? 5.335 -6.280 10.064 1.00 89.06 95 LEU A N 1
ATOM 753 C CA . LEU A 1 95 ? 4.593 -7.086 11.029 1.00 89.06 95 LEU A CA 1
ATOM 754 C C . LEU A 1 95 ? 5.431 -7.365 12.285 1.00 89.06 95 LEU A C 1
ATOM 756 O O . LEU A 1 95 ? 4.956 -7.162 13.399 1.00 89.06 95 LEU A O 1
ATOM 760 N N . ASN A 1 96 ? 6.706 -7.718 12.114 1.00 86.50 96 ASN A N 1
ATOM 761 C CA . ASN A 1 96 ? 7.637 -7.954 13.223 1.00 86.50 96 ASN A CA 1
ATOM 762 C C . ASN A 1 96 ? 7.848 -6.692 14.062 1.00 86.50 96 ASN A C 1
ATOM 764 O O . ASN A 1 96 ? 7.932 -6.756 15.285 1.00 86.50 96 ASN A O 1
ATOM 768 N N . ALA A 1 97 ? 7.899 -5.529 13.410 1.00 86.06 97 ALA A N 1
ATOM 769 C CA . ALA A 1 97 ? 7.960 -4.248 14.104 1.00 86.06 97 ALA A CA 1
ATOM 770 C C . ALA A 1 97 ? 6.642 -3.907 14.830 1.00 86.06 97 ALA A C 1
ATOM 772 O O . ALA A 1 97 ? 6.664 -3.210 15.845 1.00 86.06 97 ALA A O 1
ATOM 773 N N . ALA A 1 98 ? 5.503 -4.392 14.325 1.00 81.94 98 ALA A N 1
ATOM 774 C CA . ALA A 1 98 ? 4.168 -4.108 14.844 1.00 81.94 98 ALA A CA 1
ATOM 775 C C . ALA A 1 98 ? 3.696 -5.052 15.962 1.00 81.94 98 ALA A C 1
ATOM 777 O O . ALA A 1 98 ? 2.746 -4.687 16.646 1.00 81.94 98 ALA A O 1
ATOM 778 N N . GLN A 1 99 ? 4.355 -6.194 16.212 1.00 66.56 99 GLN A N 1
ATOM 779 C CA . GLN A 1 99 ? 3.973 -7.189 17.240 1.00 66.56 99 GLN A CA 1
ATOM 780 C C . GLN A 1 99 ? 3.815 -6.637 18.675 1.00 66.56 99 GLN A C 1
ATOM 782 O O . GLN A 1 99 ? 3.290 -7.324 19.545 1.00 66.56 99 GLN A O 1
ATOM 787 N N . ASN A 1 100 ? 4.216 -5.389 18.927 1.00 60.94 100 ASN A N 1
ATOM 788 C CA . ASN A 1 100 ? 4.022 -4.694 20.200 1.00 60.94 100 ASN A CA 1
ATOM 789 C C . ASN A 1 100 ? 2.816 -3.723 20.217 1.00 60.94 100 ASN A C 1
ATOM 791 O O . ASN A 1 100 ? 2.738 -2.905 21.133 1.00 60.94 100 ASN A O 1
ATOM 795 N N . ASN A 1 101 ? 1.924 -3.729 19.213 1.00 60.56 101 ASN A N 1
ATOM 796 C CA . ASN A 1 101 ? 0.854 -2.728 19.081 1.00 60.56 101 ASN A CA 1
ATOM 797 C C . ASN A 1 101 ? -0.404 -3.231 18.327 1.00 60.56 101 ASN A C 1
ATOM 799 O O . ASN A 1 101 ? -0.323 -4.187 17.557 1.00 60.56 101 ASN A O 1
ATOM 803 N N . ASP A 1 102 ? -1.533 -2.517 18.459 1.00 60.50 102 ASP A N 1
ATOM 804 C CA . ASP A 1 102 ? -2.846 -2.816 17.825 1.00 60.50 102 ASP A CA 1
ATOM 805 C C . ASP A 1 102 ? -2.818 -2.820 16.276 1.00 60.50 102 ASP A C 1
ATOM 807 O O . ASP A 1 102 ? -3.753 -3.244 15.603 1.00 60.50 102 ASP A O 1
ATOM 811 N N . ASN A 1 103 ? -1.702 -2.390 15.688 1.00 66.94 103 ASN A N 1
ATOM 812 C CA . ASN A 1 103 ? -1.450 -2.340 14.247 1.00 66.94 103 ASN A CA 1
ATOM 813 C C . ASN A 1 103 ? -1.160 -3.721 13.615 1.00 66.94 103 ASN A C 1
ATOM 815 O O . ASN A 1 103 ? -0.913 -3.808 12.409 1.00 66.94 103 ASN A O 1
ATOM 819 N N . CYS A 1 104 ? -1.124 -4.783 14.425 1.00 76.38 104 CYS A N 1
ATOM 820 C CA . CYS A 1 104 ? -0.775 -6.141 14.011 1.00 76.38 104 CYS A CA 1
ATOM 821 C C . CYS A 1 104 ? -1.834 -6.772 13.086 1.00 76.38 104 CYS A C 1
ATOM 823 O O . CYS A 1 104 ? -1.483 -7.510 12.164 1.00 76.38 104 CYS A O 1
ATOM 825 N N . ASP A 1 105 ? -3.115 -6.437 13.266 1.00 84.62 105 ASP A N 1
ATOM 826 C CA . ASP A 1 105 ? -4.226 -7.126 12.595 1.00 84.62 105 ASP A CA 1
ATOM 827 C C . ASP A 1 105 ? -4.288 -6.833 11.087 1.00 84.62 105 ASP A C 1
ATOM 829 O O . ASP A 1 105 ? -4.414 -7.750 10.275 1.00 84.62 105 ASP A O 1
ATOM 833 N N . ALA A 1 106 ? -4.133 -5.565 10.688 1.00 86.94 106 ALA A N 1
ATOM 834 C CA . ALA A 1 106 ? -4.134 -5.166 9.276 1.00 86.94 106 ALA A CA 1
ATOM 835 C C . ALA A 1 106 ? -2.959 -5.792 8.504 1.00 86.94 106 ALA A C 1
ATOM 837 O O . ALA A 1 106 ? -3.123 -6.336 7.412 1.00 86.94 106 ALA A O 1
ATOM 838 N N . LEU A 1 107 ? -1.759 -5.761 9.092 1.00 90.00 107 LEU A N 1
ATOM 839 C CA . LEU A 1 107 ? -0.565 -6.340 8.473 1.00 90.00 107 LEU A CA 1
ATOM 840 C C . LEU A 1 107 ? -0.632 -7.868 8.413 1.00 90.00 107 LEU A C 1
ATOM 842 O O . LEU A 1 107 ? -0.178 -8.448 7.427 1.00 90.00 107 LEU A O 1
ATOM 846 N N . SER A 1 108 ? -1.234 -8.508 9.419 1.00 90.56 108 SER A N 1
ATOM 847 C CA . SER A 1 108 ? -1.483 -9.953 9.416 1.00 90.56 108 SER A CA 1
ATOM 848 C C . SER A 1 108 ? -2.429 -10.346 8.284 1.00 90.56 108 SER A C 1
ATOM 850 O O . SER A 1 108 ? -2.121 -11.264 7.529 1.00 90.56 108 SER A O 1
ATOM 852 N N . ALA A 1 109 ? -3.524 -9.601 8.095 1.00 90.25 109 ALA A N 1
ATOM 853 C CA . ALA A 1 109 ? -4.470 -9.838 7.005 1.00 90.25 109 ALA A CA 1
ATOM 854 C C . ALA A 1 109 ? -3.822 -9.665 5.618 1.00 90.25 109 ALA A C 1
ATOM 856 O O . ALA A 1 109 ? -4.054 -10.469 4.716 1.00 90.25 109 ALA A O 1
ATOM 857 N N . ILE A 1 110 ? -2.963 -8.653 5.444 1.00 92.38 110 ILE A N 1
ATOM 858 C CA . ILE A 1 110 ? -2.195 -8.473 4.200 1.00 92.38 110 ILE A CA 1
ATOM 859 C C . ILE A 1 110 ? -1.235 -9.646 3.976 1.00 92.38 110 ILE A C 1
ATOM 861 O O . ILE A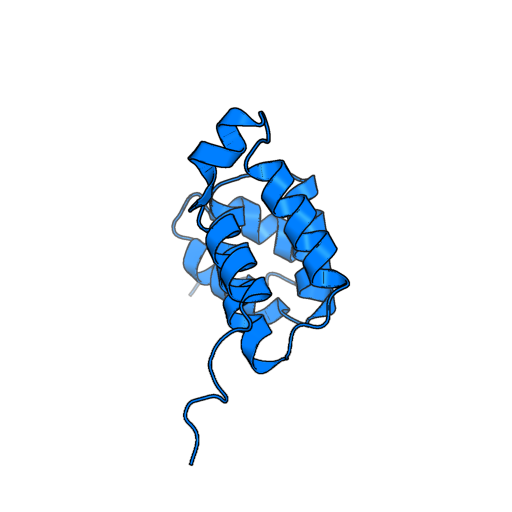 1 110 ? -1.146 -10.156 2.859 1.00 92.38 110 ILE A O 1
ATOM 865 N N . ALA A 1 111 ? -0.511 -10.078 5.013 1.00 92.56 111 ALA A N 1
ATOM 866 C CA . ALA A 1 111 ? 0.421 -11.198 4.918 1.00 92.56 111 ALA A CA 1
ATOM 867 C C . ALA A 1 111 ? -0.295 -12.508 4.543 1.00 92.56 111 ALA A C 1
ATOM 869 O O . ALA A 1 111 ? 0.177 -13.231 3.661 1.00 92.56 111 ALA A O 1
ATOM 870 N N . GLU A 1 112 ? -1.454 -12.771 5.153 1.00 92.31 112 GLU A N 1
ATOM 871 C CA . GLU A 1 112 ? -2.306 -13.925 4.858 1.00 92.31 112 GLU A CA 1
ATOM 872 C C . GLU A 1 112 ? -2.798 -13.909 3.404 1.00 92.31 112 GLU A C 1
ATOM 874 O O . GLU A 1 112 ? -2.605 -14.886 2.680 1.00 92.31 112 GLU A O 1
ATOM 879 N N . GLU A 1 113 ? -3.338 -12.783 2.928 1.00 93.00 113 GLU A N 1
ATOM 880 C CA . GLU A 1 113 ? -3.817 -12.636 1.544 1.00 93.00 113 GLU A CA 1
ATOM 881 C C . GLU A 1 113 ? -2.680 -12.785 0.514 1.00 93.00 113 GLU A C 1
ATOM 883 O O . GLU A 1 113 ? -2.853 -13.293 -0.601 1.00 93.00 113 GLU A O 1
ATOM 888 N N . MET A 1 114 ? -1.463 -12.383 0.883 1.00 93.00 114 MET A N 1
ATOM 889 C CA . MET A 1 114 ? -0.280 -12.610 0.056 1.00 93.00 114 MET A CA 1
ATOM 890 C C . MET A 1 114 ? 0.152 -14.086 0.022 1.00 93.00 114 MET A C 1
ATOM 892 O O . MET A 1 114 ? 0.826 -14.481 -0.938 1.00 93.00 114 MET A O 1
ATOM 896 N N . GLY A 1 115 ? -0.280 -14.898 0.992 1.00 91.12 115 GLY A N 1
ATOM 897 C CA . GLY A 1 115 ? 0.139 -16.285 1.190 1.00 91.12 115 GLY A CA 1
ATOM 898 C C . GLY A 1 115 ? 1.519 -16.398 1.837 1.00 91.12 115 GLY A C 1
ATOM 899 O O . GLY A 1 115 ? 2.264 -17.323 1.519 1.00 91.12 115 GLY A O 1
ATOM 900 N N . LEU A 1 116 ? 1.900 -15.424 2.668 1.00 89.56 116 LEU A N 1
ATOM 901 C CA . LEU A 1 116 ? 3.172 -15.440 3.381 1.00 89.56 116 LEU A CA 1
ATOM 902 C C . LEU A 1 116 ? 3.050 -16.356 4.597 1.00 89.56 116 LEU A C 1
ATOM 904 O O . LEU A 1 116 ? 2.160 -16.188 5.429 1.00 89.56 116 LEU A O 1
ATOM 908 N N . GLU A 1 117 ? 3.960 -17.319 4.713 1.00 76.81 117 GLU A N 1
ATOM 909 C CA . GLU A 1 117 ? 4.072 -18.105 5.934 1.00 76.81 117 GLU A CA 1
ATOM 910 C C . GLU A 1 117 ? 4.628 -17.198 7.032 1.00 76.81 117 GLU A C 1
ATOM 912 O O . GLU A 1 117 ? 5.773 -16.745 6.968 1.00 76.81 117 GLU A O 1
ATOM 917 N N . LEU A 1 118 ? 3.810 -16.932 8.049 1.00 64.38 118 LEU A N 1
ATOM 918 C CA . LEU A 1 118 ? 4.281 -16.399 9.318 1.00 64.38 118 LEU A CA 1
ATOM 919 C C . LEU A 1 118 ? 5.088 -17.512 9.984 1.00 64.38 118 LEU A C 1
ATOM 921 O O . LEU A 1 118 ? 4.568 -18.257 10.809 1.00 64.38 118 LEU A O 1
ATOM 925 N N . SER A 1 119 ? 6.338 -17.700 9.557 1.00 55.44 119 SER A N 1
ATOM 926 C CA . SER A 1 119 ? 7.254 -18.599 10.247 1.00 55.44 119 SER A CA 1
ATOM 927 C C . SER A 1 119 ? 7.259 -18.176 11.708 1.00 55.44 119 SER A C 1
ATOM 929 O O . SER A 1 119 ? 7.574 -17.014 11.967 1.00 55.44 119 SER A O 1
ATOM 931 N N . GLU A 1 120 ? 6.857 -19.074 12.611 1.00 47.50 120 GLU A N 1
ATOM 932 C CA . GLU A 1 120 ? 6.821 -18.851 14.057 1.00 47.50 120 GLU A CA 1
ATOM 933 C C . GLU A 1 120 ? 8.093 -18.111 14.472 1.00 47.50 120 GLU A C 1
ATOM 935 O O . GLU A 1 120 ? 9.199 -18.657 14.465 1.00 47.50 120 GLU A O 1
ATOM 940 N N . ILE A 1 121 ? 7.950 -16.812 14.724 1.00 49.50 121 ILE A N 1
ATOM 941 C CA . ILE A 1 121 ? 9.061 -15.969 15.138 1.00 49.50 121 ILE A CA 1
ATOM 942 C C . ILE A 1 121 ? 9.342 -16.410 16.556 1.00 49.50 121 ILE A C 1
ATOM 944 O O . ILE A 1 121 ? 8.479 -16.28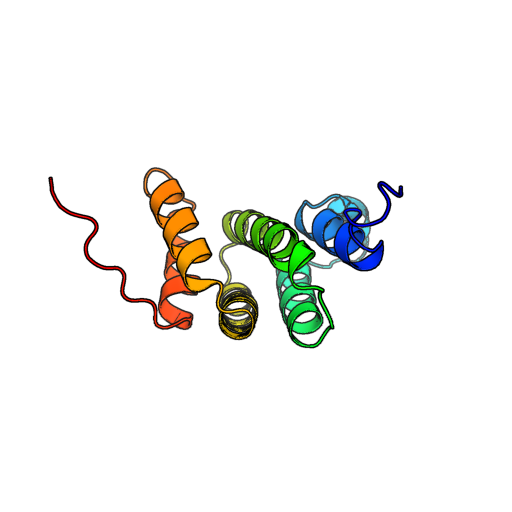7 17.422 1.00 49.50 121 ILE A O 1
ATOM 948 N N . GLY A 1 122 ? 10.495 -17.055 16.710 1.00 39.16 122 GLY A N 1
ATOM 949 C CA . GLY A 1 122 ? 10.726 -18.031 17.755 1.00 39.16 122 GLY A CA 1
ATOM 950 C C . GLY A 1 122 ? 10.360 -17.551 19.151 1.00 39.16 122 GLY A C 1
ATOM 951 O O . GLY A 1 122 ? 10.750 -16.469 19.586 1.00 39.16 122 GLY A O 1
ATOM 952 N N . GLU A 1 123 ? 9.686 -18.438 19.875 1.00 39.75 123 GLU A N 1
ATOM 953 C CA . GLU A 1 123 ? 9.916 -18.571 21.304 1.00 39.75 123 GLU A CA 1
ATOM 954 C C . GLU A 1 123 ? 11.430 -18.760 21.514 1.00 39.75 123 GLU A C 1
ATOM 956 O O . GLU A 1 123 ? 12.005 -19.782 21.129 1.00 39.75 123 GLU A O 1
ATOM 961 N N . GLY A 1 124 ? 12.089 -17.740 22.060 1.00 33.81 124 GLY A N 1
ATOM 962 C CA . GLY A 1 124 ? 13.507 -17.748 22.412 1.00 33.81 124 GLY A CA 1
ATOM 963 C C . GLY A 1 124 ? 13.775 -16.839 23.593 1.00 33.81 124 GLY A C 1
ATOM 964 O O . GLY A 1 124 ? 13.609 -15.612 23.423 1.00 33.81 124 GLY A O 1
#

Foldseek 3Di:
DDPVPQDFDPVLVVLLCLLVCVCVVVVVVVVDDSLNSLLVSLQVLQPDDDDLSCLVVSLVSSLVSQLVDDDLSNLLSSLSSCLSNVVLVVLLVSLVVCVVDPSNPSSVSSNVSNVHPPPPPDPD